Protein AF-A0AAE0AI74-F1 (afdb_monomer_lite)

Organism: NCBI:txid43782

Secondary structure (DSSP, 8-state):
--HHHHHHHHHHHHHHHHTS---HHHIIIIIHHHHHHHTT-GGGS-HHHHHHHHHHHHHHTTTHHHHHHHHSSTTSSSS-------------------------------PPPPPPP----HHHHHHTSSSSSTTSPPPP-

Foldseek 3Di:
DPLLVVLVVVLVVLVVVLVDDDDLCCCVVPNLVSLVVSLVPVVSYDPVSNVSSVVSNCVSVPCVCVVVCVVVVVPVPDDDDDDDDDDPDDDDDDDDDDDDDDDDDDDDDDDDDDDDDDPPPPVVCVVVPPPPVVPPDDDDD

Structure (mmCIF, N/CA/C/O backbone):
data_AF-A0AAE0AI74-F1
#
_entry.id   AF-A0AAE0AI74-F1
#
loop_
_atom_site.group_PDB
_atom_site.id
_atom_site.type_symbol
_atom_site.label_atom_id
_atom_site.label_alt_id
_atom_site.label_comp_id
_atom_site.label_asym_id
_atom_site.label_entity_id
_atom_site.label_seq_id
_atom_site.pdbx_PDB_ins_code
_atom_site.Cartn_x
_atom_site.Cartn_y
_atom_site.Cartn_z
_atom_site.occupancy
_atom_site.B_iso_or_equiv
_atom_site.auth_seq_id
_atom_site.auth_comp_id
_atom_site.auth_asym_id
_atom_site.auth_atom_id
_atom_site.pdbx_PDB_model_num
ATOM 1 N N . MET A 1 1 ? 10.099 -15.015 -12.563 1.00 61.06 1 MET A N 1
ATOM 2 C CA . MET A 1 1 ? 9.770 -13.631 -12.168 1.00 61.06 1 MET A CA 1
ATOM 3 C C . MET A 1 1 ? 10.993 -13.046 -11.475 1.00 61.06 1 MET A C 1
ATOM 5 O O . MET A 1 1 ? 11.475 -13.655 -10.518 1.00 61.06 1 MET A O 1
ATOM 9 N N . ARG A 1 2 ? 11.569 -11.961 -12.004 1.00 87.19 2 ARG A N 1
ATOM 10 C CA . ARG A 1 2 ? 12.745 -11.296 -11.412 1.00 87.19 2 ARG A CA 1
ATOM 11 C C . ARG A 1 2 ? 12.378 -10.798 -10.004 1.00 87.19 2 ARG A C 1
ATOM 13 O O . ARG A 1 2 ? 11.229 -10.434 -9.770 1.00 87.19 2 ARG A O 1
ATOM 20 N N . ARG A 1 3 ? 13.325 -10.785 -9.054 1.00 89.94 3 ARG A N 1
ATOM 21 C CA . ARG A 1 3 ? 13.088 -10.371 -7.645 1.00 89.94 3 ARG A CA 1
ATOM 22 C C . ARG A 1 3 ? 12.300 -9.056 -7.556 1.00 89.94 3 ARG A C 1
ATOM 24 O O . ARG A 1 3 ? 11.320 -8.983 -6.824 1.00 89.94 3 ARG A O 1
ATOM 31 N N . ARG A 1 4 ? 12.687 -8.089 -8.389 1.00 88.88 4 ARG A N 1
ATOM 32 C CA . ARG A 1 4 ? 12.058 -6.773 -8.537 1.00 88.88 4 ARG A CA 1
ATOM 33 C C . ARG A 1 4 ? 10.636 -6.810 -9.096 1.00 88.88 4 ARG A C 1
ATOM 35 O O . ARG A 1 4 ? 9.767 -6.138 -8.570 1.00 88.88 4 ARG A O 1
ATOM 42 N N . GLU A 1 5 ? 10.362 -7.646 -10.098 1.00 91.06 5 GLU A N 1
ATOM 43 C CA . GLU A 1 5 ? 8.998 -7.822 -10.630 1.00 91.06 5 GLU A CA 1
ATOM 44 C C . GLU A 1 5 ? 8.040 -8.336 -9.547 1.00 91.06 5 GLU A C 1
ATOM 46 O O . GLU A 1 5 ? 6.915 -7.858 -9.444 1.00 91.06 5 GLU A O 1
ATOM 51 N N . ARG A 1 6 ? 8.501 -9.264 -8.694 1.00 91.69 6 ARG A N 1
ATOM 52 C CA . ARG A 1 6 ? 7.700 -9.743 -7.557 1.00 91.69 6 ARG A CA 1
ATOM 53 C C . ARG A 1 6 ? 7.461 -8.642 -6.528 1.00 91.69 6 ARG A C 1
ATOM 55 O O . ARG A 1 6 ? 6.335 -8.486 -6.079 1.00 91.69 6 ARG A O 1
ATOM 62 N N . ALA A 1 7 ? 8.507 -7.907 -6.144 1.00 92.38 7 ALA A N 1
ATOM 63 C CA . ALA A 1 7 ? 8.402 -6.827 -5.161 1.00 92.38 7 ALA A CA 1
ATOM 64 C C . ALA A 1 7 ? 7.428 -5.737 -5.634 1.00 92.38 7 ALA A C 1
ATOM 66 O O . ALA A 1 7 ? 6.557 -5.317 -4.876 1.00 92.38 7 ALA A O 1
ATOM 67 N N . ASN A 1 8 ? 7.502 -5.376 -6.915 1.00 89.62 8 ASN A N 1
ATOM 68 C CA . ASN A 1 8 ? 6.580 -4.434 -7.538 1.00 89.62 8 ASN A CA 1
ATOM 69 C C . ASN A 1 8 ? 5.138 -4.966 -7.538 1.00 89.62 8 ASN A C 1
ATOM 71 O O . ASN A 1 8 ? 4.224 -4.243 -7.157 1.00 89.62 8 ASN A O 1
ATOM 75 N N . ALA A 1 9 ? 4.923 -6.242 -7.876 1.00 94.12 9 ALA A N 1
ATOM 76 C CA . ALA A 1 9 ? 3.591 -6.849 -7.816 1.00 94.12 9 ALA A CA 1
ATOM 77 C C . ALA A 1 9 ? 3.003 -6.857 -6.390 1.00 94.12 9 ALA A C 1
ATOM 79 O O . ALA A 1 9 ? 1.811 -6.602 -6.206 1.00 94.12 9 ALA A O 1
ATOM 80 N N . PHE A 1 10 ? 3.832 -7.110 -5.371 1.00 94.94 10 PHE A N 1
ATOM 81 C CA . PHE A 1 10 ? 3.413 -6.996 -3.973 1.00 94.94 10 PHE A CA 1
ATOM 82 C C . PHE A 1 10 ? 3.064 -5.555 -3.592 1.00 94.94 10 PHE A C 1
ATOM 84 O O . PHE A 1 10 ? 2.048 -5.348 -2.932 1.00 94.94 10 PHE A O 1
ATOM 91 N N . CYS A 1 11 ? 3.852 -4.568 -4.027 1.00 95.56 11 CYS A N 1
ATOM 92 C CA . CYS A 1 11 ? 3.547 -3.159 -3.780 1.00 95.56 11 CYS A CA 1
ATOM 93 C C . CYS A 1 11 ? 2.199 -2.757 -4.392 1.00 95.56 11 CYS A C 1
ATOM 95 O O . CYS A 1 11 ? 1.363 -2.183 -3.698 1.00 95.56 11 CYS A O 1
ATOM 97 N N . GLU A 1 12 ? 1.941 -3.120 -5.649 1.00 96.19 12 GLU A N 1
ATOM 98 C CA . GLU A 1 12 ? 0.657 -2.830 -6.301 1.00 96.19 12 GLU A CA 1
ATOM 99 C C . GLU A 1 12 ? -0.518 -3.511 -5.589 1.00 96.19 12 GLU A C 1
ATOM 101 O O . GLU A 1 12 ? -1.569 -2.903 -5.390 1.00 96.19 12 GLU A O 1
ATOM 106 N N . SER A 1 13 ? -0.319 -4.741 -5.111 1.00 97.25 13 SER A N 1
ATOM 107 C CA . SER A 1 13 ? -1.328 -5.452 -4.318 1.00 97.25 13 SER A CA 1
ATOM 108 C C . SER A 1 13 ? -1.614 -4.747 -2.989 1.00 97.25 13 SER A C 1
ATOM 110 O O . SER A 1 13 ? -2.770 -4.630 -2.590 1.00 97.25 13 SER A O 1
ATOM 112 N N . ILE A 1 14 ? -0.578 -4.243 -2.312 1.00 97.50 14 ILE A N 1
ATOM 113 C CA . ILE A 1 14 ? -0.718 -3.480 -1.065 1.00 97.50 14 ILE A CA 1
ATOM 114 C C . ILE A 1 14 ? -1.436 -2.157 -1.308 1.00 97.50 14 ILE A C 1
ATOM 116 O O . ILE A 1 14 ? -2.320 -1.814 -0.532 1.00 97.50 14 ILE A O 1
ATOM 120 N N . ARG A 1 15 ? -1.110 -1.435 -2.385 1.00 96.00 15 ARG A N 1
ATOM 121 C CA . ARG A 1 15 ? -1.795 -0.184 -2.745 1.00 96.00 15 ARG A CA 1
ATOM 122 C C . ARG A 1 15 ? -3.275 -0.413 -3.041 1.00 96.00 15 ARG A C 1
ATOM 124 O O . ARG A 1 15 ? -4.116 0.352 -2.582 1.00 96.00 15 ARG A O 1
ATOM 131 N N . ALA A 1 16 ? -3.600 -1.480 -3.771 1.00 97.06 16 ALA A N 1
ATOM 132 C CA . ALA A 1 16 ? -4.987 -1.855 -4.022 1.00 97.06 16 ALA A CA 1
ATOM 133 C C . ALA A 1 16 ? -5.717 -2.224 -2.720 1.00 97.06 16 ALA A C 1
ATOM 135 O O . ALA A 1 16 ? -6.855 -1.812 -2.517 1.00 97.06 16 ALA A O 1
ATOM 136 N N . LEU A 1 17 ? -5.053 -2.963 -1.827 1.00 96.62 17 LEU A N 1
ATOM 137 C CA . LEU A 1 17 ? -5.600 -3.346 -0.527 1.00 96.62 17 LEU A CA 1
ATOM 138 C C . LEU A 1 17 ? -5.809 -2.131 0.392 1.00 96.62 17 LEU A C 1
ATOM 140 O O . LEU A 1 17 ? -6.812 -2.063 1.096 1.00 96.62 17 LEU A O 1
ATOM 144 N N . ASP A 1 18 ? -4.900 -1.160 0.365 1.00 95.06 18 ASP A N 1
ATOM 145 C CA . ASP A 1 18 ? -4.998 0.074 1.144 1.00 95.06 18 ASP A CA 1
ATOM 146 C C . ASP A 1 18 ? -6.163 0.972 0.698 1.00 95.06 18 ASP A C 1
ATOM 148 O O . ASP A 1 18 ? -6.730 1.691 1.511 1.00 95.06 18 ASP A O 1
ATOM 152 N N . ALA A 1 19 ? -6.605 0.871 -0.557 1.00 95.94 19 ALA A N 1
ATOM 153 C CA . ALA A 1 19 ? -7.807 1.555 -1.037 1.00 95.94 19 ALA A CA 1
ATOM 154 C C . ALA A 1 19 ? -9.125 0.920 -0.539 1.00 95.94 19 ALA A C 1
ATOM 156 O O . ALA A 1 19 ? -10.206 1.368 -0.923 1.00 95.94 19 ALA A O 1
ATOM 157 N N . THR A 1 20 ? -9.055 -0.132 0.283 1.00 96.06 20 THR A N 1
ATOM 158 C CA . THR A 1 20 ? -10.225 -0.807 0.860 1.00 96.06 20 THR A CA 1
ATOM 159 C C . THR A 1 20 ? -10.405 -0.481 2.342 1.00 96.06 20 THR A C 1
ATOM 161 O O . THR A 1 20 ? -9.467 -0.088 3.043 1.00 96.06 20 THR A O 1
ATOM 164 N N . ASP A 1 21 ? -11.624 -0.684 2.841 1.00 95.19 21 ASP A N 1
ATOM 165 C CA . ASP A 1 21 ? -11.950 -0.509 4.255 1.00 95.19 21 ASP A CA 1
ATOM 166 C C . ASP A 1 21 ? -11.482 -1.715 5.080 1.00 95.19 21 ASP A C 1
ATOM 168 O O . ASP A 1 21 ? -12.200 -2.694 5.295 1.00 95.19 21 ASP A O 1
ATOM 172 N N . LEU A 1 22 ? -10.240 -1.638 5.557 1.00 94.31 22 LEU A N 1
ATOM 173 C CA . LEU A 1 22 ? -9.659 -2.616 6.472 1.00 94.31 22 LEU A CA 1
ATOM 174 C C . LEU A 1 22 ? -9.969 -2.268 7.929 1.00 94.31 22 LEU A C 1
ATOM 176 O O . LEU A 1 22 ? -9.873 -1.116 8.352 1.00 94.31 22 LEU A O 1
ATOM 180 N N . SER A 1 23 ? -10.248 -3.291 8.740 1.00 95.94 23 SER A N 1
ATOM 181 C CA . SER A 1 23 ? -10.352 -3.106 10.189 1.00 95.94 23 SER A CA 1
ATOM 182 C C . SER A 1 23 ? -9.006 -2.680 10.792 1.00 95.94 23 SER A C 1
ATOM 184 O O . SER A 1 23 ? -7.941 -3.114 10.344 1.00 95.94 23 SER A O 1
ATOM 186 N N . ALA A 1 24 ? -9.040 -1.898 11.875 1.00 93.62 24 ALA A N 1
ATOM 187 C CA . ALA A 1 24 ? -7.828 -1.471 12.581 1.00 93.62 24 ALA A CA 1
ATOM 188 C C . ALA A 1 24 ? -6.982 -2.651 13.102 1.00 93.62 24 ALA A C 1
ATOM 190 O O . ALA A 1 24 ? -5.766 -2.531 13.240 1.00 93.62 24 ALA A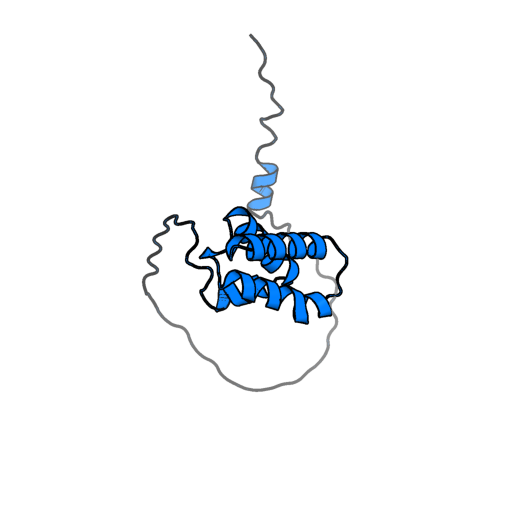 O 1
ATOM 191 N N . ASN A 1 25 ? -7.606 -3.799 13.381 1.00 95.75 25 ASN A N 1
ATOM 192 C CA . ASN A 1 25 ? -6.888 -5.012 13.775 1.00 95.75 25 ASN A CA 1
ATOM 193 C C . ASN A 1 25 ? -6.145 -5.604 12.578 1.00 95.75 25 ASN A C 1
ATOM 195 O O . ASN A 1 25 ? -4.942 -5.812 12.652 1.00 95.75 25 ASN A O 1
ATOM 199 N N . SER A 1 26 ? -6.816 -5.757 11.433 1.00 96.12 26 SER A N 1
ATOM 200 C CA . SER A 1 26 ? -6.186 -6.269 10.210 1.00 96.12 26 SER A CA 1
ATOM 201 C C . SER A 1 26 ? -5.008 -5.407 9.751 1.00 96.12 26 SER A C 1
ATOM 203 O O . SER A 1 26 ? -3.985 -5.929 9.305 1.00 96.12 26 SER A O 1
ATOM 205 N N . VAL A 1 27 ? -5.129 -4.085 9.893 1.00 96.06 27 VAL A N 1
ATOM 206 C CA . VAL A 1 27 ? -4.043 -3.150 9.591 1.00 96.06 27 VAL A CA 1
ATOM 207 C C . VAL A 1 27 ? -2.830 -3.398 10.491 1.00 96.06 27 VAL A C 1
ATOM 209 O O . VAL A 1 27 ? -1.715 -3.546 9.991 1.00 96.06 27 VAL A O 1
ATOM 212 N N . ARG A 1 28 ? -3.037 -3.462 11.811 1.00 95.06 28 ARG A N 1
ATOM 213 C CA . ARG A 1 28 ? -1.951 -3.622 12.790 1.00 95.06 28 ARG A CA 1
ATOM 214 C C . ARG A 1 28 ? -1.306 -5.004 12.744 1.00 95.06 28 ARG A C 1
ATOM 216 O O . ARG A 1 28 ? -0.085 -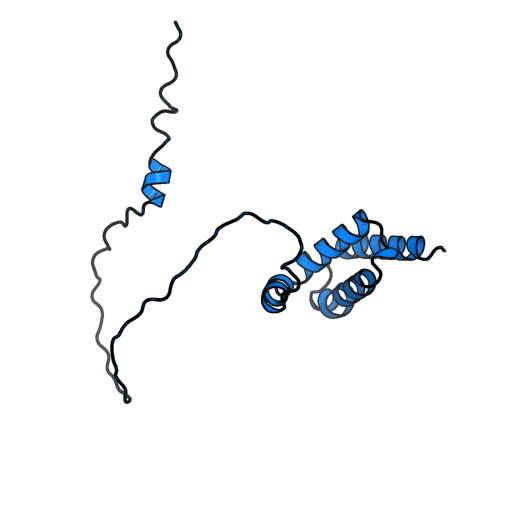5.093 12.824 1.00 95.06 28 ARG A O 1
ATOM 223 N N . ASP A 1 29 ? -2.113 -6.045 12.588 1.00 96.12 29 ASP A N 1
ATOM 224 C CA . ASP A 1 29 ? -1.669 -7.434 12.716 1.00 96.12 29 ASP A CA 1
ATOM 225 C C . ASP A 1 29 ? -1.082 -7.977 11.405 1.00 96.12 29 ASP A C 1
ATOM 227 O O . ASP A 1 29 ? -0.219 -8.853 11.437 1.00 96.12 29 ASP A O 1
ATOM 231 N N . PHE A 1 30 ? -1.513 -7.449 10.249 1.00 96.12 30 PHE A N 1
ATOM 232 C CA . PHE A 1 30 ? -1.108 -7.973 8.940 1.00 96.12 30 PHE A CA 1
ATOM 233 C C . PHE A 1 30 ? -0.514 -6.920 8.005 1.00 96.12 30 PHE A C 1
ATOM 235 O O . PHE A 1 30 ? 0.587 -7.128 7.490 1.00 96.12 30 PHE A O 1
ATOM 242 N N . LEU A 1 31 ? -1.199 -5.794 7.773 1.00 96.25 31 LEU A N 1
ATOM 243 C CA . LEU A 1 31 ? -0.769 -4.829 6.751 1.00 96.25 31 LEU A CA 1
ATOM 244 C C . LEU A 1 31 ? 0.571 -4.175 7.109 1.00 96.25 31 LEU A C 1
ATOM 246 O O . LEU A 1 31 ? 1.516 -4.239 6.321 1.00 96.25 31 LEU A O 1
ATOM 250 N N . LEU A 1 32 ? 0.673 -3.585 8.303 1.00 96.19 32 LEU A N 1
ATOM 251 C CA . LEU A 1 32 ? 1.882 -2.882 8.737 1.00 96.19 32 LEU A CA 1
ATOM 252 C C . LEU A 1 32 ? 3.106 -3.817 8.813 1.00 96.19 32 LEU A C 1
ATOM 254 O O . LEU A 1 32 ? 4.141 -3.455 8.246 1.00 96.19 32 LEU A O 1
ATOM 258 N N . PRO A 1 33 ? 3.021 -5.035 9.394 1.00 96.25 33 PRO A N 1
ATOM 259 C CA . PRO A 1 33 ? 4.126 -5.995 9.349 1.00 96.25 33 PRO A CA 1
ATOM 260 C C . PRO A 1 33 ? 4.543 -6.385 7.926 1.00 96.25 33 PRO A C 1
ATOM 262 O O . PRO A 1 33 ? 5.735 -6.544 7.650 1.00 96.25 33 PRO A O 1
ATOM 265 N N . THR A 1 34 ? 3.582 -6.510 7.005 1.00 96.50 34 THR A N 1
ATOM 266 C CA . THR A 1 34 ? 3.860 -6.854 5.602 1.00 96.50 34 THR A CA 1
ATOM 267 C C . THR A 1 34 ? 4.628 -5.736 4.899 1.00 96.50 34 THR A C 1
ATOM 269 O O . THR A 1 34 ? 5.653 -6.001 4.264 1.00 96.50 34 THR A O 1
ATOM 272 N N . ILE A 1 35 ? 4.185 -4.485 5.059 1.00 96.75 35 ILE A N 1
ATOM 273 C CA . ILE A 1 35 ? 4.871 -3.308 4.509 1.00 96.75 35 ILE A CA 1
ATOM 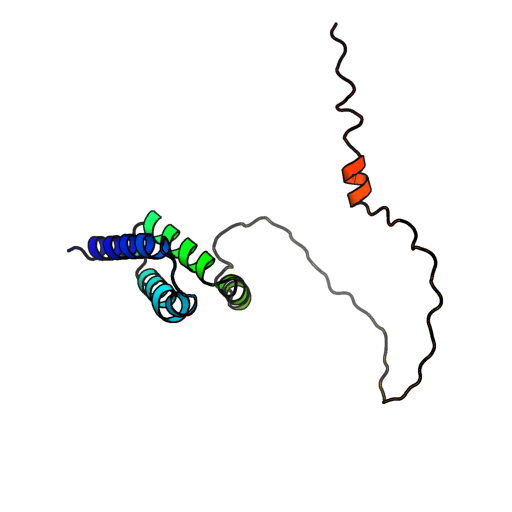274 C C . ILE A 1 35 ? 6.284 -3.198 5.089 1.00 96.75 35 ILE A C 1
ATOM 276 O O . ILE A 1 35 ? 7.253 -3.063 4.341 1.00 96.75 35 ILE A O 1
ATOM 280 N N . GLN A 1 36 ? 6.423 -3.337 6.410 1.00 95.19 36 GLN A N 1
ATOM 281 C CA . GLN A 1 36 ? 7.722 -3.284 7.076 1.00 95.19 36 GLN A CA 1
ATOM 282 C C . GLN A 1 36 ? 8.680 -4.359 6.550 1.00 95.19 36 GLN A C 1
ATOM 284 O O . GLN A 1 36 ? 9.875 -4.107 6.419 1.00 95.19 36 GLN A O 1
ATOM 289 N N . ASN A 1 37 ? 8.180 -5.557 6.239 1.00 94.50 37 ASN A N 1
ATOM 290 C CA . ASN A 1 37 ? 9.006 -6.625 5.690 1.00 94.50 37 ASN A CA 1
ATOM 291 C C . ASN A 1 37 ? 9.500 -6.318 4.268 1.00 94.50 37 ASN A C 1
ATOM 293 O O . ASN A 1 37 ? 10.660 -6.585 3.964 1.00 94.50 37 ASN A O 1
ATOM 297 N N . LEU A 1 38 ? 8.658 -5.723 3.420 1.00 93.19 38 LEU A N 1
ATOM 298 C CA . LEU A 1 38 ? 9.057 -5.287 2.076 1.00 93.19 38 LEU A CA 1
ATOM 299 C C . LEU A 1 38 ? 10.088 -4.157 2.123 1.00 93.19 38 LEU A C 1
ATOM 301 O O . LEU A 1 38 ? 11.064 -4.189 1.381 1.00 93.19 38 LEU A O 1
ATOM 305 N N . LEU A 1 39 ? 9.926 -3.206 3.045 1.00 93.62 39 LEU A N 1
ATOM 306 C CA . LEU A 1 39 ? 10.856 -2.086 3.221 1.00 93.62 39 LEU A CA 1
ATOM 307 C C . LEU A 1 39 ? 12.238 -2.492 3.767 1.00 93.62 39 LEU A C 1
ATOM 309 O O . LEU A 1 39 ? 13.137 -1.651 3.807 1.00 93.62 39 LEU A O 1
ATOM 313 N N . LYS A 1 40 ? 12.443 -3.759 4.159 1.00 93.00 40 LYS A N 1
ATOM 314 C CA . LYS A 1 40 ? 13.784 -4.312 4.437 1.00 93.00 40 LYS A CA 1
ATOM 315 C C . LYS A 1 40 ? 14.571 -4.603 3.158 1.00 93.00 40 LYS A C 1
ATOM 317 O O . LYS A 1 40 ? 15.795 -4.621 3.202 1.00 93.00 40 LYS A O 1
ATOM 322 N N . ASP A 1 41 ? 13.879 -4.833 2.045 1.00 89.94 41 ASP A N 1
ATOM 323 C CA . ASP A 1 41 ? 14.439 -5.189 0.738 1.00 89.94 41 ASP A CA 1
ATOM 324 C C . ASP A 1 41 ? 14.276 -4.015 -0.244 1.00 89.94 41 ASP A C 1
ATOM 326 O O . ASP A 1 41 ? 13.580 -4.091 -1.259 1.00 89.94 41 ASP A O 1
ATOM 330 N N . GLN A 1 42 ? 14.862 -2.867 0.110 1.00 88.81 42 GLN A N 1
ATOM 331 C CA . GLN A 1 42 ? 14.681 -1.624 -0.652 1.00 88.81 42 GLN A CA 1
ATOM 332 C C . GLN A 1 42 ? 15.330 -1.682 -2.036 1.00 88.81 42 GLN A C 1
ATOM 334 O O . GLN A 1 42 ? 14.855 -1.021 -2.954 1.00 88.81 42 GLN A O 1
ATOM 339 N N . ASP A 1 43 ? 16.386 -2.481 -2.205 1.00 91.19 43 ASP A N 1
ATOM 340 C CA . ASP A 1 43 ? 17.059 -2.693 -3.488 1.00 91.19 43 ASP A CA 1
ATOM 341 C C . ASP A 1 43 ? 16.158 -3.395 -4.514 1.00 91.19 43 ASP A C 1
ATOM 343 O O . ASP A 1 43 ? 16.332 -3.221 -5.725 1.00 91.19 43 ASP A O 1
ATOM 347 N N . ALA A 1 44 ? 15.160 -4.155 -4.054 1.00 91.75 44 ALA A N 1
ATOM 348 C CA . ALA A 1 44 ? 14.178 -4.774 -4.932 1.00 91.75 44 ALA A CA 1
ATOM 349 C C . ALA A 1 44 ? 13.051 -3.824 -5.367 1.00 91.75 44 ALA A C 1
ATOM 351 O O . ALA A 1 44 ? 12.419 -4.103 -6.387 1.00 91.75 44 ALA A O 1
ATOM 352 N N . LEU A 1 45 ? 12.810 -2.717 -4.659 1.00 92.06 45 LEU A N 1
ATOM 353 C CA . LEU A 1 45 ? 11.720 -1.773 -4.933 1.00 92.06 45 LEU A CA 1
ATOM 354 C C . LEU A 1 45 ? 12.187 -0.616 -5.816 1.00 92.06 45 LEU A C 1
ATOM 356 O O . LEU A 1 45 ? 13.333 -0.169 -5.756 1.00 92.06 45 LEU A O 1
ATOM 360 N N . ASP A 1 46 ? 11.323 -0.133 -6.705 1.00 92.62 46 ASP A N 1
ATOM 361 C CA . ASP A 1 46 ? 11.581 1.156 -7.349 1.00 92.62 46 ASP A CA 1
ATOM 362 C C . ASP A 1 46 ? 11.264 2.316 -6.393 1.00 92.62 46 ASP A C 1
ATOM 364 O O . ASP A 1 46 ? 10.550 2.125 -5.404 1.00 92.62 46 ASP A O 1
ATOM 368 N N . PRO A 1 47 ? 11.829 3.512 -6.642 1.00 93.81 47 PRO A N 1
ATOM 369 C CA . PRO A 1 47 ? 11.648 4.646 -5.741 1.00 93.81 47 PRO A CA 1
ATOM 370 C C . PRO A 1 47 ? 10.177 5.013 -5.503 1.00 93.81 47 PRO A C 1
ATOM 372 O O . PRO A 1 47 ? 9.802 5.288 -4.370 1.00 93.81 47 PRO A O 1
ATOM 375 N N . ALA A 1 48 ? 9.333 4.934 -6.537 1.00 95.50 48 ALA A N 1
ATOM 376 C CA . ALA A 1 48 ? 7.915 5.271 -6.430 1.00 95.50 48 ALA A CA 1
ATOM 377 C C . ALA A 1 48 ? 7.157 4.285 -5.526 1.00 95.50 48 ALA A C 1
ATOM 379 O O . ALA A 1 48 ? 6.370 4.695 -4.672 1.00 95.50 48 ALA A O 1
ATOM 380 N N . HIS A 1 49 ? 7.424 2.984 -5.663 1.00 95.44 49 HIS A N 1
ATOM 381 C CA . HIS A 1 49 ? 6.852 1.966 -4.785 1.00 95.44 49 HIS A CA 1
ATOM 382 C C . HIS A 1 49 ? 7.331 2.108 -3.340 1.00 95.44 49 HIS A C 1
ATOM 384 O O . HIS A 1 49 ? 6.537 1.953 -2.413 1.00 95.44 49 HIS A O 1
ATOM 390 N N . LYS A 1 50 ? 8.609 2.438 -3.131 1.00 95.00 50 LYS A N 1
ATOM 391 C CA . LYS A 1 50 ? 9.142 2.683 -1.787 1.00 95.00 50 LYS A CA 1
ATOM 392 C C . LYS A 1 50 ? 8.415 3.844 -1.101 1.00 95.00 50 LYS A C 1
ATOM 394 O O . LYS A 1 50 ? 7.943 3.673 0.020 1.00 95.00 50 LYS A O 1
ATOM 399 N N . GLU A 1 51 ? 8.290 4.984 -1.776 1.00 95.88 51 GLU A N 1
ATOM 400 C CA . GLU A 1 51 ? 7.599 6.160 -1.232 1.00 95.88 51 GLU A CA 1
ATOM 401 C C . GLU A 1 51 ? 6.131 5.858 -0.911 1.00 95.88 51 GLU A C 1
ATOM 403 O O . GLU A 1 51 ? 5.653 6.191 0.173 1.00 95.88 51 GLU A O 1
ATOM 408 N N . ALA A 1 52 ? 5.425 5.155 -1.804 1.00 96.44 52 ALA A N 1
ATOM 409 C CA . ALA A 1 52 ? 4.039 4.757 -1.567 1.00 96.44 52 ALA A CA 1
ATOM 410 C C . ALA A 1 52 ? 3.895 3.890 -0.303 1.00 96.44 52 ALA A C 1
ATOM 412 O O . ALA A 1 52 ? 3.010 4.128 0.518 1.00 96.44 52 ALA A O 1
ATOM 413 N N . LEU A 1 53 ? 4.784 2.911 -0.116 1.00 96.69 53 LEU A N 1
ATOM 414 C CA . LEU A 1 53 ? 4.784 2.055 1.071 1.00 96.69 53 LEU A CA 1
ATOM 415 C C . LEU A 1 53 ? 5.095 2.838 2.356 1.00 96.69 53 LEU A C 1
ATOM 417 O O . LEU A 1 53 ? 4.482 2.570 3.390 1.00 96.69 53 LEU A O 1
ATOM 421 N N . GLU A 1 54 ? 6.002 3.816 2.308 1.00 95.44 54 GLU A N 1
ATOM 422 C CA . GLU A 1 54 ? 6.312 4.685 3.453 1.00 95.44 54 GLU A CA 1
ATOM 423 C C . GLU A 1 54 ? 5.124 5.579 3.840 1.00 95.44 54 GLU A C 1
ATOM 425 O O . GLU A 1 54 ? 4.829 5.718 5.032 1.00 95.44 54 GLU A O 1
ATOM 430 N N . ILE A 1 55 ? 4.403 6.127 2.855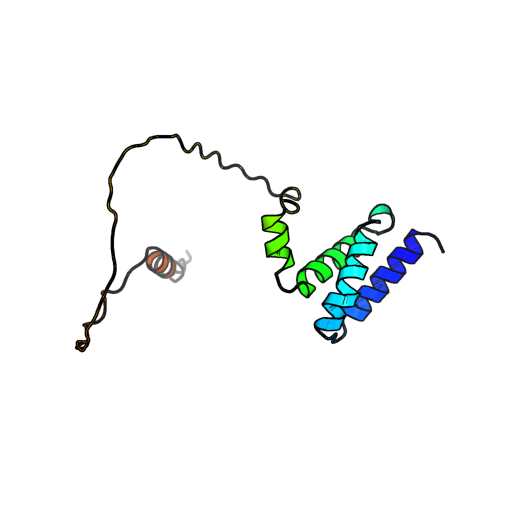 1.00 95.69 55 ILE A N 1
ATOM 431 C CA . ILE A 1 55 ? 3.186 6.925 3.078 1.00 95.69 55 ILE A CA 1
ATOM 432 C C . ILE A 1 55 ? 2.108 6.072 3.748 1.00 95.69 55 ILE A C 1
ATOM 434 O O . ILE A 1 55 ? 1.632 6.437 4.824 1.00 95.69 55 ILE A O 1
ATOM 438 N N . ILE A 1 56 ? 1.792 4.901 3.184 1.00 95.88 56 ILE A N 1
ATOM 439 C CA . ILE A 1 56 ? 0.784 3.990 3.751 1.00 95.88 56 ILE A CA 1
ATOM 440 C C . ILE A 1 56 ? 1.178 3.594 5.177 1.00 95.88 56 ILE A C 1
ATOM 442 O O . ILE A 1 56 ? 0.354 3.638 6.093 1.00 95.88 56 ILE A O 1
ATOM 446 N N . MET A 1 57 ? 2.452 3.253 5.399 1.00 94.62 57 MET A N 1
ATOM 447 C CA . MET A 1 57 ? 2.943 2.899 6.729 1.00 94.62 57 MET A CA 1
ATOM 448 C C . MET A 1 57 ? 2.750 4.049 7.721 1.00 94.62 57 MET A C 1
ATOM 450 O O . MET A 1 57 ? 2.344 3.793 8.854 1.00 94.62 57 MET A O 1
ATOM 454 N N . LYS A 1 58 ? 2.990 5.302 7.319 1.00 93.69 58 LYS A N 1
ATOM 455 C CA . LYS A 1 58 ? 2.793 6.488 8.166 1.00 93.69 58 LYS A CA 1
ATOM 456 C C . LYS A 1 58 ? 1.313 6.766 8.451 1.00 93.69 58 LYS A C 1
ATOM 458 O O . LYS A 1 58 ? 0.955 7.010 9.603 1.00 93.69 58 LYS A O 1
ATOM 463 N N . GLU A 1 59 ? 0.462 6.735 7.433 1.00 93.00 59 GLU A N 1
ATOM 464 C CA . GLU A 1 59 ? -0.964 7.069 7.552 1.00 93.00 59 GLU A CA 1
ATOM 465 C C . GLU A 1 59 ? -1.728 6.021 8.367 1.00 93.00 59 GLU A C 1
ATOM 467 O O . GLU A 1 59 ? -2.537 6.354 9.236 1.00 93.00 59 GLU A O 1
ATOM 472 N N . ARG A 1 60 ? -1.419 4.739 8.151 1.00 93.38 60 ARG A N 1
ATOM 473 C CA . ARG A 1 60 ? -2.115 3.616 8.793 1.00 93.38 60 ARG A CA 1
ATOM 474 C C . ARG A 1 60 ? -1.616 3.280 10.195 1.00 93.38 60 ARG A C 1
ATOM 476 O O . ARG A 1 60 ? -2.301 2.570 10.927 1.00 93.38 60 ARG A O 1
ATOM 483 N N . SER A 1 61 ? -0.463 3.801 10.609 1.00 87.75 61 SER A N 1
ATOM 484 C CA . SER A 1 61 ? 0.081 3.588 11.959 1.00 87.75 61 SER A CA 1
ATOM 485 C C . SER A 1 61 ? -0.477 4.549 13.019 1.00 87.75 61 SER A C 1
ATOM 487 O O . SER A 1 61 ? -0.025 4.528 14.166 1.00 87.75 61 SER A O 1
ATOM 489 N N . GLY A 1 62 ? -1.475 5.373 12.672 1.00 79.94 62 GLY A N 1
ATOM 490 C CA . GLY A 1 62 ? -2.297 6.107 13.642 1.00 79.94 62 GLY A CA 1
ATOM 491 C C . GLY A 1 62 ? -1.524 7.116 14.499 1.00 79.94 62 GLY A C 1
ATOM 492 O O . GLY A 1 62 ? -1.870 7.334 15.656 1.00 79.94 62 GLY A O 1
ATOM 493 N N . GLY A 1 63 ? -0.434 7.687 13.973 1.00 64.62 63 GLY A N 1
ATOM 494 C CA . GLY A 1 63 ? 0.417 8.650 14.688 1.00 64.62 63 GLY A CA 1
ATOM 495 C C . GLY A 1 63 ? 1.375 8.030 15.714 1.00 64.62 63 GLY A C 1
ATOM 496 O O . GLY A 1 63 ? 2.322 8.691 16.144 1.00 64.62 63 GLY A O 1
ATOM 497 N N . THR A 1 64 ? 1.217 6.746 16.052 1.00 59.50 64 THR A N 1
ATOM 498 C CA . THR A 1 64 ? 2.156 6.022 16.923 1.00 59.50 64 THR A CA 1
ATOM 499 C C . THR A 1 64 ? 3.543 5.920 16.282 1.00 59.50 64 THR A C 1
ATOM 501 O O . THR A 1 64 ? 4.547 6.036 16.979 1.00 59.50 64 THR A O 1
ATOM 504 N N . PHE A 1 65 ? 3.626 5.803 14.952 1.00 57.97 65 PHE A N 1
ATOM 505 C CA . PHE A 1 65 ? 4.909 5.825 14.244 1.00 57.97 65 PHE A CA 1
ATOM 506 C C . PHE A 1 65 ? 5.626 7.175 14.360 1.00 57.97 65 PHE A C 1
ATOM 508 O O . PHE A 1 65 ? 6.836 7.189 14.545 1.00 57.97 65 PHE A O 1
ATOM 515 N N . GLU A 1 66 ? 4.921 8.312 14.342 1.00 58.84 66 GLU A N 1
ATOM 516 C CA . GLU A 1 66 ? 5.563 9.611 14.598 1.00 58.84 66 GLU A CA 1
ATOM 517 C C . GLU A 1 66 ? 6.100 9.715 16.030 1.00 58.84 66 GLU A C 1
ATOM 519 O O . GLU A 1 66 ? 7.199 10.231 16.231 1.00 58.84 66 GLU A O 1
ATOM 524 N N . ALA A 1 67 ? 5.360 9.207 17.020 1.00 59.25 67 ALA A N 1
ATOM 525 C CA . ALA A 1 67 ? 5.792 9.219 18.417 1.00 59.25 67 ALA A CA 1
ATOM 526 C C . ALA A 1 67 ? 7.006 8.303 18.655 1.00 59.25 67 ALA A C 1
ATOM 528 O O . ALA A 1 67 ? 7.976 8.714 19.293 1.00 59.25 67 ALA A O 1
ATOM 529 N N . ILE A 1 68 ? 6.995 7.091 18.092 1.00 58.97 68 ILE A N 1
ATOM 530 C CA . ILE A 1 68 ? 8.108 6.140 18.217 1.00 58.97 68 ILE A CA 1
ATOM 531 C C . ILE A 1 68 ? 9.315 6.605 17.398 1.00 58.97 68 ILE A C 1
ATOM 533 O O . ILE A 1 68 ? 10.433 6.551 17.895 1.00 58.97 68 ILE A O 1
ATOM 537 N N . SER A 1 69 ? 9.127 7.121 16.182 1.00 56.78 69 SER A N 1
ATOM 538 C CA . SER A 1 69 ? 10.232 7.599 15.337 1.00 56.78 69 SER A CA 1
ATOM 539 C C . SER A 1 69 ? 10.922 8.843 15.926 1.00 56.78 69 SER A C 1
ATOM 541 O O . SER A 1 69 ? 12.141 8.986 15.805 1.00 56.78 69 SER A O 1
ATOM 543 N N . LYS A 1 70 ? 10.178 9.690 16.662 1.00 57.41 70 LYS A N 1
ATOM 544 C CA . LYS A 1 70 ? 10.732 10.786 17.484 1.00 57.41 70 LYS A CA 1
ATOM 545 C C . LYS A 1 70 ? 11.523 10.281 18.696 1.00 57.41 70 LYS A C 1
ATOM 547 O O . LYS A 1 70 ? 12.566 10.846 19.005 1.00 57.41 70 LYS A O 1
ATOM 552 N N . VAL A 1 71 ? 11.060 9.226 19.367 1.00 54.97 71 VAL A N 1
ATOM 553 C CA . VAL A 1 71 ? 11.731 8.649 20.549 1.00 54.97 71 VAL A CA 1
ATOM 554 C C . VAL A 1 71 ? 12.949 7.795 20.178 1.00 54.97 71 VAL A C 1
ATOM 556 O O . VAL A 1 71 ? 13.935 7.782 20.908 1.00 54.97 71 VAL A O 1
ATOM 559 N N . MET A 1 72 ? 12.906 7.094 19.045 1.00 58.06 72 MET A N 1
ATOM 560 C CA . MET A 1 72 ? 13.899 6.083 18.668 1.00 58.06 72 MET A CA 1
ATOM 561 C C . MET A 1 72 ? 14.983 6.606 17.709 1.00 58.06 72 MET A C 1
ATOM 563 O O . MET A 1 72 ? 15.796 5.830 17.219 1.00 58.06 72 MET A O 1
ATOM 567 N N . GLY A 1 73 ? 15.021 7.914 17.423 1.00 54.59 73 GLY A N 1
ATOM 568 C CA . GLY A 1 73 ? 16.116 8.555 16.679 1.00 54.59 73 GLY A CA 1
ATOM 569 C C . GLY A 1 73 ? 16.254 8.152 15.203 1.00 54.59 73 GLY A C 1
ATOM 570 O O . GLY A 1 73 ? 17.179 8.604 14.534 1.00 54.59 73 GLY A O 1
ATOM 571 N N . MET A 1 74 ? 15.337 7.347 14.659 1.00 58.22 74 MET A N 1
ATOM 572 C CA . MET A 1 74 ? 15.364 6.903 13.255 1.00 58.22 74 MET A CA 1
ATOM 573 C C . MET A 1 74 ? 14.837 7.958 12.266 1.00 58.22 74 MET A C 1
ATOM 575 O O . MET A 1 74 ? 15.005 7.794 11.062 1.00 58.22 74 MET A O 1
ATOM 579 N N . GLY A 1 75 ? 14.252 9.061 12.752 1.00 52.84 75 GLY A N 1
ATOM 580 C CA . GLY A 1 75 ? 13.769 10.179 11.929 1.00 52.84 75 GLY A CA 1
ATOM 581 C C . GLY A 1 75 ? 14.752 11.344 11.730 1.00 52.84 75 GLY A C 1
ATOM 582 O O . GLY A 1 75 ? 14.389 12.327 11.093 1.00 52.84 75 GLY A O 1
ATOM 583 N N . ALA A 1 76 ? 15.978 11.279 12.263 1.00 53.34 76 ALA A N 1
ATOM 584 C CA . ALA A 1 76 ? 16.910 12.418 12.260 1.00 53.34 76 ALA A CA 1
ATOM 585 C C . ALA A 1 76 ? 17.841 12.509 11.027 1.00 53.34 76 ALA A C 1
ATOM 587 O O . ALA A 1 76 ? 18.680 13.405 10.977 1.00 53.34 76 ALA A O 1
ATOM 588 N N . HIS A 1 77 ? 17.717 11.622 10.028 1.00 48.53 77 HIS A N 1
ATOM 589 C CA . HIS A 1 77 ? 18.629 11.594 8.869 1.00 48.53 77 HIS A CA 1
ATOM 590 C C . HIS A 1 77 ? 17.924 11.610 7.496 1.00 48.53 77 HIS A C 1
ATOM 592 O O . HIS A 1 77 ? 18.369 10.971 6.546 1.00 48.53 77 HIS A O 1
ATOM 598 N N . LEU A 1 78 ? 16.838 12.369 7.352 1.00 55.38 78 LEU A N 1
ATOM 599 C CA . LEU A 1 78 ? 16.291 12.740 6.038 1.00 55.38 78 LEU A CA 1
ATOM 600 C C . LEU A 1 78 ? 15.808 14.198 6.088 1.00 55.38 78 LEU A C 1
ATOM 602 O O . LEU A 1 78 ? 14.638 14.442 6.336 1.00 55.38 78 LEU A O 1
ATOM 606 N N . GLY A 1 79 ? 16.770 15.123 5.917 1.00 45.19 79 GLY A N 1
ATOM 607 C CA . GLY A 1 79 ? 16.670 16.552 5.538 1.00 45.19 79 GLY A CA 1
ATOM 608 C C . GLY A 1 79 ? 15.494 17.366 6.097 1.00 45.19 79 GLY A C 1
ATOM 609 O O . GLY A 1 79 ? 14.345 17.089 5.804 1.00 45.19 79 GLY A O 1
ATOM 610 N N . ILE A 1 80 ? 15.704 18.463 6.830 1.00 45.88 80 ILE A N 1
ATOM 611 C CA . ILE A 1 80 ? 16.375 19.674 6.334 1.00 45.88 80 ILE A CA 1
ATOM 612 C C . ILE A 1 80 ? 17.293 20.261 7.414 1.00 45.88 80 ILE A C 1
ATOM 614 O O . ILE A 1 80 ? 16.858 20.628 8.503 1.00 45.88 80 ILE A O 1
ATOM 618 N N . ALA A 1 81 ? 18.565 20.418 7.055 1.00 50.59 81 ALA A N 1
ATOM 619 C CA . ALA A 1 81 ? 19.485 21.326 7.713 1.00 50.59 81 ALA A CA 1
ATOM 620 C C . ALA A 1 81 ? 19.071 22.778 7.418 1.00 50.59 81 ALA A C 1
ATOM 622 O O . ALA A 1 81 ? 19.074 23.224 6.271 1.00 50.59 81 ALA A O 1
ATOM 623 N N . SER A 1 82 ? 18.755 23.543 8.455 1.00 44.91 82 SER A N 1
ATOM 624 C CA . SER A 1 82 ? 19.000 24.982 8.451 1.00 44.91 82 SER A CA 1
ATOM 625 C C . SER A 1 82 ? 19.438 25.401 9.840 1.00 44.91 82 SER A C 1
ATOM 627 O O . SER A 1 82 ? 18.780 25.144 10.844 1.00 44.91 82 SER A O 1
ATOM 629 N N . SER A 1 83 ? 20.630 25.975 9.853 1.00 52.06 83 SER A N 1
ATOM 630 C CA . SER A 1 83 ? 21.402 26.419 10.993 1.00 52.06 83 SER A CA 1
ATOM 631 C C . SER A 1 83 ? 20.592 27.272 11.965 1.00 52.06 83 SER A C 1
ATOM 633 O O . SER A 1 83 ? 20.109 28.337 11.595 1.00 52.06 83 SER A O 1
ATOM 635 N N . MET A 1 84 ? 20.575 26.881 13.237 1.00 45.09 84 MET A N 1
ATOM 636 C CA . MET A 1 84 ? 20.615 27.840 14.336 1.00 45.09 84 MET A CA 1
ATOM 637 C C . MET A 1 84 ? 21.604 27.339 15.379 1.00 45.09 84 MET A C 1
ATOM 639 O O . MET A 1 84 ? 21.349 26.414 16.144 1.00 45.09 84 MET A O 1
ATOM 643 N N . THR A 1 85 ? 22.767 27.975 15.379 1.00 53.97 85 THR A N 1
ATOM 644 C CA . THR A 1 85 ? 23.644 28.050 16.537 1.00 53.97 85 THR A CA 1
ATOM 645 C C . THR A 1 85 ? 22.853 28.681 17.684 1.00 53.97 85 THR A C 1
ATOM 647 O O . THR A 1 85 ? 22.522 29.864 17.618 1.00 53.97 85 THR A O 1
ATOM 650 N N . SER A 1 86 ? 22.552 27.931 18.741 1.00 54.84 86 SER A N 1
ATOM 651 C CA . SER A 1 86 ? 22.233 28.539 20.032 1.00 54.84 86 SER A CA 1
ATOM 652 C C . SER A 1 86 ? 23.068 27.867 21.106 1.00 54.84 86 SER A C 1
ATOM 654 O O . SER A 1 86 ? 22.764 26.802 21.633 1.00 54.84 86 SER A O 1
ATOM 656 N N . PHE A 1 87 ? 24.202 28.517 21.329 1.00 50.41 87 PHE A N 1
ATOM 657 C CA . PHE A 1 87 ? 25.081 28.375 22.469 1.00 50.41 87 PHE A CA 1
ATOM 658 C C . PHE A 1 87 ? 24.282 28.843 23.699 1.00 50.41 87 PHE A C 1
ATOM 660 O O . PHE A 1 87 ? 24.186 30.043 23.947 1.00 50.41 87 PHE A O 1
ATOM 667 N N . PHE A 1 88 ? 23.646 27.931 24.441 1.00 54.59 88 PHE A N 1
ATOM 668 C CA . PHE A 1 88 ? 23.145 28.255 25.779 1.00 54.59 88 PHE A CA 1
ATOM 669 C C . PHE A 1 88 ? 24.272 27.981 26.770 1.00 54.59 88 PHE A C 1
ATOM 671 O O . PHE A 1 88 ? 24.471 26.860 27.235 1.00 54.59 88 PHE A O 1
ATOM 678 N N . GLY A 1 89 ? 25.060 29.028 27.011 1.00 44.25 89 GLY A N 1
ATOM 679 C CA . GLY A 1 89 ? 25.967 29.093 28.142 1.00 44.25 89 GLY A CA 1
ATOM 680 C C . GLY A 1 89 ? 25.166 29.050 29.438 1.00 44.25 89 GLY A C 1
ATOM 681 O O . GLY A 1 89 ? 24.371 29.941 29.720 1.00 44.25 89 GLY A O 1
ATOM 682 N N . GLU A 1 90 ? 25.355 27.963 30.174 1.00 56.75 90 GLU A N 1
ATOM 683 C CA . GLU A 1 90 ? 25.892 27.972 31.536 1.00 56.75 90 GLU A CA 1
ATOM 684 C C . GLU A 1 90 ? 25.878 29.336 32.262 1.00 56.75 90 GLU A C 1
ATOM 686 O O . GLU A 1 90 ? 26.549 30.289 31.865 1.00 56.75 90 GLU A O 1
ATOM 691 N N . GLY A 1 91 ? 25.176 29.377 33.394 1.00 45.72 91 GLY A N 1
ATOM 692 C CA . GLY A 1 91 ? 25.151 30.493 34.338 1.00 45.72 91 GLY A CA 1
ATOM 693 C C . GLY A 1 91 ? 23.719 30.707 34.812 1.00 45.72 91 GLY A C 1
ATOM 694 O O . GLY A 1 91 ? 22.986 31.499 34.246 1.00 45.72 91 GLY A O 1
ATOM 695 N N . GLY A 1 92 ? 23.192 29.961 35.772 1.00 49.69 92 GLY A N 1
ATOM 696 C CA . GLY A 1 92 ? 23.779 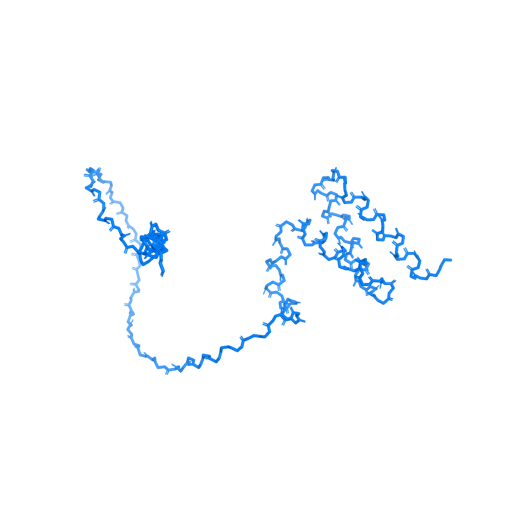29.660 37.065 1.00 49.69 92 GLY A CA 1
ATOM 697 C C . GLY A 1 92 ? 22.805 30.168 38.132 1.00 49.69 92 GLY A C 1
ATOM 698 O O . GLY A 1 92 ? 21.913 30.960 37.849 1.00 49.69 92 GLY A O 1
ATOM 699 N N . ILE A 1 93 ? 23.038 29.728 39.363 1.00 50.41 93 ILE A N 1
ATOM 700 C CA . ILE A 1 93 ? 22.617 30.358 40.619 1.00 50.41 93 ILE A CA 1
ATOM 701 C C . ILE A 1 93 ? 21.111 30.388 40.987 1.00 50.41 93 ILE A C 1
ATOM 703 O O . ILE A 1 93 ? 20.376 31.325 40.716 1.00 50.41 93 ILE A O 1
ATOM 707 N N . LEU A 1 94 ? 20.780 29.435 41.873 1.00 46.59 94 LEU A N 1
ATOM 708 C CA . LEU A 1 94 ? 20.414 29.723 43.273 1.00 46.59 94 LEU A CA 1
ATOM 709 C C . LEU A 1 94 ? 18.931 29.989 43.602 1.00 46.59 94 LEU A C 1
ATOM 711 O O . LEU A 1 94 ? 18.369 31.023 43.271 1.00 46.59 94 LEU A O 1
ATOM 715 N N . GLY A 1 95 ? 18.372 29.121 44.455 1.00 41.81 95 GLY A N 1
ATOM 716 C CA . GLY A 1 95 ? 17.217 29.455 45.299 1.00 41.81 95 GLY A CA 1
ATOM 717 C C . GLY A 1 95 ? 16.332 28.253 45.627 1.00 41.81 95 GLY A C 1
ATOM 718 O O . GLY A 1 95 ? 15.388 27.995 44.904 1.00 41.81 95 GLY A O 1
ATOM 719 N N . LYS A 1 96 ? 16.715 27.436 46.623 1.00 41.41 96 LYS A N 1
ATOM 720 C CA . LYS A 1 96 ? 16.010 27.267 47.924 1.00 41.41 96 LYS A CA 1
ATOM 721 C C . LYS A 1 96 ? 14.677 26.486 47.832 1.00 41.41 96 LYS A C 1
ATOM 723 O O . LYS A 1 96 ? 13.745 26.943 47.197 1.00 41.41 96 LYS A O 1
ATOM 728 N N . LYS A 1 97 ? 14.654 25.228 48.318 1.00 40.12 97 LYS A N 1
ATOM 729 C CA . LYS A 1 97 ? 14.076 24.767 49.621 1.00 40.12 97 LYS A CA 1
ATOM 730 C C . LYS A 1 97 ? 12.586 25.126 49.753 1.00 40.12 97 LYS A C 1
ATOM 732 O O . LYS A 1 97 ? 12.262 26.295 49.657 1.00 40.12 97 LYS A O 1
ATOM 737 N N . GLU A 1 98 ? 11.654 24.184 49.935 1.00 34.50 98 GLU A N 1
ATOM 738 C CA . GLU A 1 98 ? 11.353 23.433 51.180 1.00 34.50 98 GLU A CA 1
ATOM 739 C C . GLU A 1 98 ? 10.169 22.475 50.852 1.00 34.50 98 GLU A C 1
ATOM 741 O O . GLU A 1 98 ? 9.247 22.903 50.171 1.00 34.50 98 GLU A O 1
ATOM 746 N N . SER A 1 99 ? 10.249 21.141 50.947 1.00 31.31 99 SER A N 1
ATOM 747 C CA . SER A 1 99 ? 10.052 20.224 52.093 1.00 31.31 99 SER A CA 1
ATOM 748 C C . SER A 1 99 ? 8.719 20.325 52.876 1.00 31.31 99 SER A C 1
ATOM 750 O O . SER A 1 99 ? 8.524 21.285 53.603 1.00 31.31 99 SER A O 1
ATOM 752 N N . ALA A 1 100 ? 7.956 19.213 52.841 1.00 32.22 100 ALA A N 1
ATOM 753 C CA . ALA A 1 100 ? 7.106 18.605 53.895 1.00 32.22 100 ALA A CA 1
ATOM 754 C C . ALA A 1 100 ? 5.549 18.753 53.899 1.00 32.22 100 ALA A C 1
ATOM 756 O O . ALA A 1 100 ? 5.005 19.847 53.882 1.00 32.22 100 ALA A O 1
ATOM 757 N N . GLU A 1 101 ? 4.909 17.568 54.015 1.00 30.45 101 GLU A N 1
ATOM 758 C CA . GLU A 1 101 ? 3.725 17.149 54.818 1.00 30.45 101 GLU A CA 1
ATOM 759 C C . GLU A 1 101 ? 2.271 17.674 54.563 1.00 30.45 101 GLU A C 1
ATOM 761 O O . GLU A 1 101 ? 1.926 18.785 54.930 1.00 30.45 101 GLU A O 1
ATOM 766 N N . ALA A 1 102 ? 1.423 16.790 53.992 1.00 34.12 102 ALA A N 1
ATOM 767 C CA . ALA A 1 102 ? 0.041 16.316 54.327 1.00 34.12 102 ALA A CA 1
ATOM 768 C C . ALA A 1 102 ? -1.149 17.222 54.878 1.00 34.12 102 ALA A C 1
ATOM 770 O O . ALA A 1 102 ? -0.912 18.281 55.436 1.00 34.12 102 ALA A O 1
ATOM 771 N N . PRO A 1 103 ? -2.445 16.777 54.736 1.00 47.03 103 PRO A N 1
ATOM 772 C CA . PRO A 1 103 ? -3.749 17.524 54.573 1.00 47.03 103 PRO A CA 1
ATOM 773 C C . PRO A 1 103 ? -4.573 17.744 55.897 1.00 47.03 103 PRO A C 1
ATOM 775 O O . PRO A 1 103 ? -3.982 17.401 56.922 1.00 47.03 103 PRO A O 1
ATOM 778 N N . PRO A 1 104 ? -5.880 18.201 55.996 1.00 43.12 104 PRO A N 1
ATOM 779 C CA . PRO A 1 104 ? -7.021 18.347 55.027 1.00 43.12 104 PRO A CA 1
ATOM 780 C C . PRO A 1 104 ? -7.983 19.598 55.135 1.00 43.12 104 PRO A C 1
ATOM 782 O O . PRO A 1 104 ? -7.800 20.425 56.013 1.00 43.12 104 PRO A O 1
ATOM 785 N N . GLU A 1 105 ? -8.970 19.683 54.199 1.00 38.94 105 GLU A N 1
ATOM 786 C CA . GLU A 1 105 ? -10.326 20.358 54.086 1.00 38.94 105 GLU A CA 1
ATOM 787 C C . GLU A 1 105 ? -10.776 21.546 55.008 1.00 38.94 105 GLU A C 1
ATOM 789 O O . GLU A 1 105 ? -10.266 21.625 56.119 1.00 38.94 105 GLU A O 1
ATOM 794 N N . PRO A 1 106 ? -11.776 22.438 54.676 1.00 42.41 106 PRO A N 1
ATOM 795 C CA . PRO A 1 106 ? -12.973 22.251 53.817 1.00 42.41 106 PRO A CA 1
ATOM 796 C C . PRO A 1 106 ? -13.469 23.465 52.953 1.00 42.41 106 PRO A C 1
ATOM 798 O O . PRO A 1 106 ? -12.890 24.543 52.906 1.00 42.41 106 PRO A O 1
ATOM 801 N N . VAL A 1 107 ? -14.586 23.210 52.260 1.00 40.78 107 VAL A N 1
ATOM 802 C CA . VAL A 1 107 ? -15.419 23.958 51.285 1.00 40.78 107 VAL A CA 1
ATOM 803 C C . VAL A 1 107 ? -15.777 25.429 51.608 1.00 40.78 107 VAL A C 1
ATOM 805 O O . VAL A 1 107 ? -16.331 25.696 52.669 1.00 40.78 107 VAL A O 1
ATOM 808 N N . GLU A 1 108 ? -15.654 26.344 50.626 1.00 36.53 108 GLU A N 1
ATOM 809 C CA . GLU A 1 108 ? -16.444 27.595 50.559 1.00 36.53 108 GLU A CA 1
ATOM 810 C C . GLU A 1 108 ? -16.678 28.080 49.101 1.00 36.53 108 GLU A C 1
ATOM 812 O O . GLU A 1 108 ? -15.890 27.829 48.191 1.00 36.53 108 GLU A O 1
ATOM 817 N N . ILE A 1 109 ? -17.832 28.709 48.876 1.00 46.47 109 ILE A N 1
ATOM 818 C CA . ILE A 1 109 ? -18.538 28.973 47.607 1.00 46.47 109 ILE A CA 1
ATOM 819 C C . ILE A 1 109 ? -17.895 30.122 46.792 1.00 46.47 109 ILE A C 1
ATOM 821 O O . ILE A 1 109 ? -17.653 31.178 47.374 1.00 46.47 109 ILE A O 1
ATOM 825 N N . PRO A 1 110 ? -17.723 30.038 45.452 1.00 40.84 110 PRO A N 1
ATOM 826 C CA . PRO A 1 110 ? -17.289 31.203 44.671 1.00 40.84 110 PRO A CA 1
ATOM 827 C C . PRO A 1 110 ? -18.457 32.025 44.093 1.00 40.84 110 PRO A C 1
ATOM 829 O O . PRO A 1 110 ? -19.193 31.586 43.210 1.00 40.84 110 PRO A O 1
ATOM 832 N N . VAL A 1 111 ? -18.570 33.262 44.579 1.00 46.03 111 VAL A N 1
ATOM 833 C CA . VAL A 1 111 ? -19.270 34.416 43.979 1.00 46.03 111 VAL A CA 1
ATOM 834 C C . VAL A 1 111 ? -18.705 34.703 42.568 1.00 46.03 111 VAL A C 1
ATOM 836 O O . VAL A 1 111 ? -17.501 34.529 42.368 1.00 46.03 111 VAL A O 1
ATOM 839 N N . PRO A 1 112 ? -19.511 35.140 41.572 1.00 43.12 112 PRO A N 1
ATOM 840 C CA . PRO A 1 112 ? -19.033 35.326 40.200 1.00 43.12 112 PRO A CA 1
A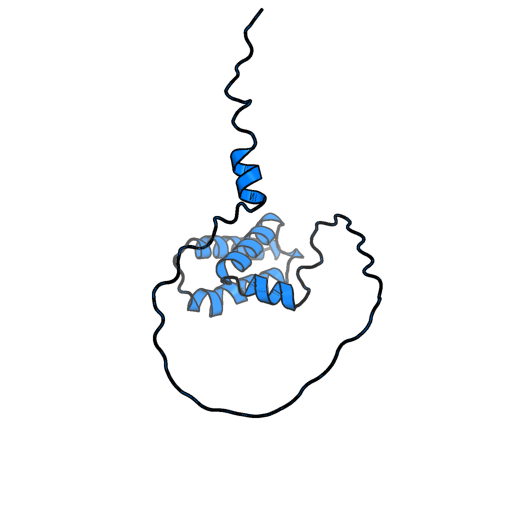TOM 841 C C . PRO A 1 112 ? -18.024 36.479 40.103 1.00 43.12 112 PRO A C 1
ATOM 843 O O . PRO A 1 112 ? -18.326 37.624 40.439 1.00 43.12 112 PRO A O 1
ATOM 846 N N . SER A 1 113 ? -16.818 36.172 39.627 1.00 48.22 113 SER A N 1
ATOM 847 C CA . SER A 1 113 ? -15.765 37.145 39.339 1.00 48.22 113 SER A CA 1
ATOM 848 C C . SER A 1 113 ? -16.061 37.949 38.055 1.00 48.22 113 SER A C 1
ATOM 850 O O . SER A 1 113 ? -16.680 37.426 37.124 1.00 48.22 113 SER A O 1
ATOM 852 N N . PRO A 1 114 ? -15.639 39.228 37.972 1.00 56.28 114 PRO A N 1
ATOM 853 C CA . PRO A 1 114 ? -15.780 40.044 36.762 1.00 56.28 114 PRO A CA 1
ATOM 854 C C . PRO A 1 114 ? -14.879 39.524 35.621 1.00 56.28 114 PRO A C 1
ATOM 856 O O . PRO A 1 114 ? -13.839 38.920 35.898 1.00 56.28 114 PRO A O 1
ATOM 859 N N . PRO A 1 115 ? -15.245 39.743 34.339 1.00 56.12 115 PRO A N 1
ATOM 860 C CA . PRO A 1 115 ? -14.517 39.166 33.212 1.00 56.12 115 PRO A CA 1
ATOM 861 C C . PRO A 1 115 ? -13.076 39.704 33.137 1.00 56.12 115 PRO A C 1
ATOM 863 O O . PRO A 1 115 ? -12.862 40.900 33.358 1.00 56.12 115 PRO A O 1
ATOM 866 N N . PRO A 1 116 ? -12.081 38.853 32.814 1.00 52.25 116 PRO A N 1
ATOM 867 C CA . PRO A 1 116 ? -10.688 39.275 32.726 1.00 52.25 116 PRO A CA 1
ATOM 868 C C . PRO A 1 116 ? -10.474 40.281 31.577 1.00 52.25 116 PRO A C 1
ATOM 870 O O . PRO A 1 116 ? -11.167 40.210 30.555 1.00 52.25 116 PRO A O 1
ATOM 873 N N . PRO A 1 117 ? -9.520 41.223 31.722 1.00 56.31 117 PRO A N 1
ATOM 874 C CA . PRO A 1 117 ? -9.205 42.205 30.691 1.00 56.31 117 PRO A CA 1
ATOM 875 C C . PRO A 1 117 ? -8.746 41.497 29.415 1.00 56.31 117 PRO A C 1
ATOM 877 O O . PRO A 1 117 ? -7.966 40.550 29.465 1.00 56.31 117 PRO A O 1
ATOM 880 N N . ALA A 1 118 ? -9.248 41.961 28.270 1.00 60.34 118 ALA A N 1
ATOM 881 C CA . ALA A 1 118 ? -8.916 41.401 26.970 1.00 60.34 118 ALA A CA 1
ATOM 882 C C . ALA A 1 118 ? -7.394 41.386 26.770 1.00 60.34 118 ALA A C 1
ATOM 884 O O . ALA A 1 118 ? -6.758 42.433 26.645 1.00 60.34 118 ALA A O 1
ATOM 885 N N . GLU A 1 119 ? -6.817 40.188 26.731 1.00 51.53 119 GLU A N 1
ATOM 886 C CA . GLU A 1 119 ? -5.425 39.995 26.363 1.00 51.53 119 GLU A CA 1
ATOM 887 C C . GLU A 1 119 ? -5.265 40.344 24.879 1.00 51.53 119 GLU A C 1
ATOM 889 O O . GLU A 1 119 ? -5.508 39.529 23.983 1.00 51.53 119 GLU A O 1
ATOM 894 N N . ASP A 1 120 ? -4.855 41.579 24.595 1.00 61.19 120 ASP A N 1
ATOM 895 C CA . ASP A 1 120 ? -4.353 41.961 23.277 1.00 61.19 120 ASP A CA 1
ATOM 896 C C . ASP A 1 120 ? -2.961 41.347 23.087 1.00 61.19 120 ASP A C 1
ATOM 898 O O . ASP A 1 120 ? -1.915 42.001 23.131 1.00 61.19 120 ASP A O 1
ATOM 902 N N . THR A 1 121 ? -2.956 40.031 22.887 1.00 66.81 121 THR A N 1
ATOM 903 C CA . THR A 1 121 ? -1.764 39.276 22.528 1.00 66.81 121 THR A CA 1
ATOM 904 C C . THR A 1 121 ? -1.228 39.799 21.197 1.00 66.81 121 THR A C 1
ATOM 906 O O . THR A 1 121 ? -1.971 40.158 20.280 1.00 66.81 121 THR A O 1
ATOM 909 N N . ARG A 1 122 ? 0.101 39.842 21.068 1.00 62.62 122 ARG A N 1
ATOM 910 C CA . ARG A 1 122 ? 0.831 40.288 19.867 1.00 62.62 122 ARG A CA 1
ATOM 911 C C . ARG A 1 122 ? 0.267 39.703 18.560 1.00 62.62 122 ARG A C 1
ATOM 913 O O . ARG A 1 122 ? 0.283 40.382 17.539 1.00 62.62 122 ARG A O 1
ATOM 920 N N . PHE A 1 123 ? -0.290 38.493 18.605 1.00 59.34 123 PHE A N 1
ATOM 921 C CA . PHE A 1 123 ? -0.993 37.850 17.492 1.00 59.34 123 PHE A CA 1
ATOM 922 C C . PHE A 1 123 ? -2.246 38.602 17.030 1.00 59.34 123 PHE A C 1
ATOM 924 O O . PHE A 1 123 ? -2.437 38.795 15.830 1.00 59.34 123 PHE A O 1
ATOM 931 N N . ARG A 1 124 ? -3.074 39.093 17.958 1.00 63.12 124 ARG A N 1
ATOM 932 C CA . ARG A 1 124 ? -4.267 39.886 17.628 1.00 63.12 124 ARG A CA 1
ATOM 933 C C . ARG A 1 124 ? -3.893 41.229 16.994 1.00 63.12 124 ARG A C 1
ATOM 935 O O . ARG A 1 124 ? -4.578 41.669 16.074 1.00 63.12 124 ARG A O 1
ATOM 942 N N . ARG A 1 125 ? -2.762 41.826 17.396 1.00 66.75 125 ARG A N 1
ATOM 943 C CA . ARG A 1 125 ? -2.186 43.016 16.737 1.00 66.75 125 ARG A CA 1
ATOM 944 C C . ARG A 1 125 ? -1.738 42.725 15.301 1.00 66.75 125 ARG A C 1
ATOM 946 O O . ARG A 1 125 ? -1.962 43.559 14.433 1.00 66.75 125 ARG A O 1
ATOM 953 N N . ILE A 1 126 ? -1.158 41.551 15.045 1.00 64.31 126 ILE A N 1
ATOM 954 C CA . ILE A 1 126 ? -0.716 41.146 13.700 1.00 64.31 126 ILE A CA 1
ATOM 955 C C . ILE A 1 126 ? -1.923 40.906 12.778 1.00 64.31 126 ILE A C 1
ATOM 957 O O . ILE A 1 126 ? -1.946 41.424 11.667 1.00 64.31 126 ILE A O 1
ATOM 961 N N . MET A 1 127 ? -2.972 40.227 13.256 1.00 62.56 127 MET A N 1
ATOM 962 C CA . MET A 1 127 ? -4.204 40.001 12.477 1.00 62.56 127 MET A CA 1
ATOM 963 C C . MET A 1 127 ? -4.950 41.302 12.128 1.00 62.56 127 MET A C 1
ATOM 965 O O . MET A 1 127 ? -5.588 41.385 11.082 1.00 62.56 127 MET A O 1
ATOM 969 N N . ARG A 1 128 ? -4.871 42.332 12.985 1.00 62.84 128 ARG A N 1
ATOM 970 C CA . ARG A 1 128 ? -5.497 43.651 12.752 1.00 62.84 128 ARG A CA 1
ATOM 971 C C . ARG A 1 128 ? -4.610 44.650 12.002 1.00 62.84 128 ARG A C 1
ATOM 973 O O . ARG A 1 128 ? -5.088 45.737 11.693 1.00 62.84 128 ARG A O 1
ATOM 980 N N . GLY A 1 129 ? -3.343 44.322 11.746 1.00 61.00 129 GLY A N 1
ATOM 981 C CA . GLY A 1 129 ? -2.311 45.304 11.403 1.00 61.00 129 GLY A CA 1
ATOM 982 C C . GLY A 1 129 ? -2.146 45.667 9.926 1.00 61.00 129 GLY A C 1
ATOM 983 O O . GLY A 1 129 ? -1.499 46.669 9.651 1.00 61.00 129 GLY A O 1
ATOM 984 N N . ASN A 1 130 ? -2.707 44.912 8.973 1.00 59.62 130 ASN A N 1
ATOM 985 C CA . ASN A 1 130 ? -2.300 45.051 7.562 1.00 59.62 130 ASN A CA 1
ATOM 986 C C . ASN A 1 130 ? -3.436 45.178 6.529 1.00 59.62 130 ASN A C 1
ATOM 988 O O . ASN A 1 130 ? -3.155 45.244 5.336 1.00 59.62 130 ASN A O 1
ATOM 992 N N . PHE A 1 131 ? -4.705 45.260 6.939 1.00 56.44 131 PHE A N 1
ATOM 993 C CA . PHE A 1 131 ? -5.823 45.391 5.985 1.00 56.44 131 PHE A CA 1
ATOM 994 C C . PHE A 1 131 ? -6.210 46.837 5.642 1.00 56.44 131 PHE A C 1
ATOM 996 O O . PHE A 1 131 ? -6.931 47.059 4.671 1.00 56.44 131 PHE A O 1
ATOM 1003 N N . SER A 1 132 ? -5.728 47.833 6.388 1.00 57.41 132 SER A N 1
ATOM 1004 C CA . SER A 1 132 ? -6.072 49.241 6.148 1.00 57.41 132 SER A CA 1
ATOM 1005 C C . SER A 1 132 ? -5.437 49.824 4.879 1.00 57.41 132 SER A C 1
ATOM 1007 O O . SER A 1 132 ? -6.047 50.688 4.254 1.00 57.41 132 SER A O 1
ATOM 1009 N N . ASP A 1 133 ? -4.272 49.326 4.451 1.00 57.91 133 ASP A N 1
ATOM 1010 C CA . ASP A 1 133 ? -3.580 49.849 3.261 1.00 57.91 133 ASP A CA 1
ATOM 1011 C C . ASP A 1 133 ? -4.032 49.192 1.948 1.00 57.91 133 ASP A C 1
ATOM 1013 O O . ASP A 1 133 ? -3.941 49.808 0.889 1.00 57.91 133 ASP A O 1
ATOM 1017 N N . MET A 1 134 ? -4.603 47.981 1.992 1.00 58.06 134 MET A N 1
ATOM 1018 C CA . MET A 1 134 ? -5.103 47.295 0.789 1.00 58.06 134 MET A CA 1
ATOM 1019 C C . MET A 1 134 ? -6.414 47.882 0.241 1.00 58.06 134 MET A C 1
ATOM 1021 O O . MET A 1 134 ? -6.765 47.609 -0.904 1.00 58.06 134 MET A O 1
ATOM 1025 N N . LEU A 1 135 ? -7.132 48.699 1.022 1.00 60.47 135 LEU A N 1
ATOM 1026 C CA . LEU A 1 135 ? -8.368 49.364 0.585 1.00 60.47 135 LEU A CA 1
ATOM 1027 C C . LEU A 1 135 ? -8.126 50.744 -0.044 1.00 60.47 135 LEU A C 1
ATOM 1029 O O . LEU A 1 135 ? -9.041 51.318 -0.635 1.00 60.47 135 LEU A O 1
ATOM 1033 N N . LYS A 1 136 ? -6.904 51.285 0.043 1.00 63.91 136 LYS A N 1
ATOM 1034 C CA . LYS A 1 136 ? -6.536 52.544 -0.614 1.00 63.91 136 LYS A CA 1
ATOM 1035 C C . LYS A 1 136 ? -5.926 52.236 -1.980 1.00 63.91 136 LYS A C 1
ATOM 1037 O O . LYS A 1 136 ? -4.717 52.292 -2.186 1.00 63.91 136 LYS A O 1
ATOM 1042 N N . GLY A 1 137 ? -6.802 51.869 -2.916 1.00 56.59 137 GLY A N 1
ATOM 1043 C CA . GLY A 1 137 ? -6.466 51.776 -4.333 1.00 56.59 137 GLY A CA 1
ATOM 1044 C C . GLY A 1 137 ? -5.754 53.048 -4.804 1.00 56.59 137 GLY A C 1
ATOM 1045 O O . GLY A 1 137 ? -6.150 54.163 -4.460 1.00 56.59 137 GLY A O 1
ATOM 1046 N N . LYS A 1 138 ? -4.668 52.867 -5.559 1.00 55.38 138 LYS A N 1
ATOM 1047 C CA . LYS A 1 138 ? -3.934 53.950 -6.218 1.00 55.38 138 LYS A CA 1
ATOM 1048 C C . LYS A 1 138 ? -4.903 54.748 -7.107 1.00 55.38 138 LYS A C 1
ATOM 1050 O O . LYS A 1 138 ? -5.551 54.122 -7.944 1.00 55.38 138 LYS A O 1
ATOM 1055 N N . PRO A 1 139 ? -5.004 56.084 -6.993 1.00 53.69 139 PRO A N 1
ATOM 1056 C CA . PRO A 1 139 ? -5.583 56.871 -8.070 1.00 53.69 139 PRO A CA 1
ATOM 1057 C C . PRO A 1 139 ? -4.608 56.870 -9.254 1.00 53.69 139 PRO A C 1
ATOM 1059 O O . PRO A 1 139 ? -3.443 57.239 -9.105 1.00 53.69 139 PRO A O 1
ATOM 1062 N N . GLU A 1 140 ? -5.086 56.421 -10.414 1.00 52.28 140 GLU A N 1
ATOM 1063 C CA . GLU A 1 140 ? -4.415 56.615 -11.698 1.00 52.28 140 GLU A CA 1
ATOM 1064 C C . GLU A 1 140 ? -4.213 58.111 -11.966 1.00 52.28 140 GLU A C 1
ATOM 1066 O O . GLU A 1 140 ? -5.173 58.890 -11.941 1.00 52.28 140 GLU A O 1
ATOM 1071 N N . LYS A 1 141 ? -2.970 58.494 -12.265 1.00 44.16 141 LYS A N 1
ATOM 1072 C CA . LYS A 1 141 ? -2.654 59.514 -13.265 1.00 44.16 141 LYS A CA 1
ATOM 1073 C C . LYS A 1 141 ? -1.197 59.435 -13.691 1.00 44.16 141 LYS A C 1
ATOM 1075 O O . LYS A 1 141 ? -0.337 59.310 -12.792 1.00 44.16 141 LYS A O 1
#

pLDDT: mean 70.17, std 21.92, range [30.45, 97.5]

Sequence (141 aa):
MRRRERANAFCESIRALDATDLSANSVRDFLLPTIQNLLKDQDALDPAHKEALEIIMKERSGGTFEAISKVMGMGAHLGIASSMTSFFGEGGILGKKESAEAPPEPVEIPVPSPPPPAEDTRFRRIMRGNFSDMLKGKPEK

Radius of gyration: 28.74 Å; chains: 1; bounding box: 45×73×68 Å

InterPro domains:
  IPR040362 RAB11-binding protein RELCH [PTHR32059] (2-132)